Protein AF-A0A2E8IBB6-F1 (afdb_monomer)

Sequence (116 aa):
EQRKLLTKVLNYKDNRRFHITLTQKGKEVVAQLTEPATTLYEALNTEHTEDLKQLYNSLFSILSKLNKENTVALSRSCQDCKAYRSDGINHAFCMELRVQLPPENRRIDCPKHQPK

Nearest PDB structures (foldseek):
  3f3x-assembly1_A-2  TM=5.762E-01  e=1.832E-01  Saccharolobus solfataricus
  7el3-assembly1_B  TM=5.523E-01  e=2.381E-01  Acinetobacter baumannii
  2fbi-assembly1_A-2  TM=5.315E-01  e=2.715E-01  Pseudomonas aeruginosa
  4mnu-assembly1_B  TM=5.244E-01  e=5.969E-01  Listeria monocytogenes EGD-e
  7dvr-assembly1_A-2  TM=4.631E-01  e=4.902E-01  Streptococcus agalactiae NEM316

Radius of gyration: 18.38 Å; Cα contacts (8 Å, |Δi|>4): 128; chains: 1; bounding box: 44×39×35 Å

Mean predicted aligned error: 8.84 Å

Solvent-accessible surface area (backbone atoms only — not comparable to full-atom values): 6811 Å² total; per-residue (Å²): 107,95,83,55,34,53,43,79,44,73,35,93,91,40,84,91,42,64,49,80,42,69,28,74,64,23,48,55,56,48,58,72,68,41,61,80,54,47,61,55,50,55,60,56,68,74,52,55,70,68,58,50,48,52,52,49,51,51,51,54,51,52,54,52,52,36,35,75,68,68,74,39,87,65,70,45,12,44,88,60,16,59,44,46,46,69,89,46,75,78,42,26,35,31,66,81,81,70,40,77,31,48,60,88,68,57,35,64,70,32,97,81,48,37,82,106

pLDDT: mean 84.02, std 9.06, range [55.66, 95.94]

Structure (mmCIF, N/CA/C/O backbone):
data_AF-A0A2E8IBB6-F1
#
_entry.id   AF-A0A2E8IBB6-F1
#
loop_
_atom_site.group_PDB
_atom_site.id
_atom_site.type_symbol
_atom_site.label_atom_id
_atom_site.label_alt_id
_atom_site.label_comp_id
_atom_site.label_asym_id
_atom_site.label_entity_id
_atom_site.label_seq_id
_atom_site.pdbx_PDB_ins_code
_atom_site.Cartn_x
_atom_site.Cartn_y
_atom_site.Cartn_z
_atom_site.occupancy
_atom_site.B_iso_or_equiv
_atom_site.auth_seq_id
_atom_site.auth_comp_id
_atom_site.auth_asym_id
_atom_site.auth_atom_id
_atom_site.pdbx_PDB_model_num
ATOM 1 N N . GLU A 1 1 ? -16.825 -7.276 17.290 1.00 55.66 1 GLU A N 1
ATOM 2 C CA . GLU A 1 1 ? -18.300 -7.116 17.354 1.00 55.66 1 GLU A CA 1
ATOM 3 C C . GLU A 1 1 ? -18.792 -6.268 18.537 1.00 55.66 1 GLU A C 1
ATOM 5 O O . GLU A 1 1 ? -19.740 -5.519 18.346 1.00 55.66 1 GLU A O 1
ATOM 10 N N . GLN A 1 2 ? -18.132 -6.266 19.707 1.00 60.94 2 GLN A N 1
ATOM 11 C CA . GLN A 1 2 ? -18.594 -5.549 20.919 1.00 60.94 2 GLN A CA 1
ATOM 12 C C . GLN A 1 2 ? -18.888 -4.039 20.760 1.00 60.94 2 GLN A C 1
ATOM 14 O O . GLN A 1 2 ? -19.755 -3.517 21.452 1.00 60.94 2 GLN A O 1
ATOM 19 N N . ARG A 1 3 ? -18.240 -3.324 19.825 1.00 74.06 3 ARG A N 1
ATOM 20 C CA . ARG A 1 3 ? -18.513 -1.891 19.565 1.00 74.06 3 ARG A CA 1
ATOM 21 C C . ARG A 1 3 ? -19.607 -1.620 18.513 1.00 74.06 3 ARG A C 1
ATOM 23 O O . ARG A 1 3 ? -19.945 -0.459 18.289 1.00 74.06 3 ARG A O 1
ATOM 30 N N . LYS A 1 4 ? -20.163 -2.665 17.878 1.00 85.56 4 LYS A N 1
ATOM 31 C CA . LYS A 1 4 ? -21.167 -2.600 16.790 1.00 85.56 4 LYS A CA 1
ATOM 32 C C . LYS A 1 4 ? -20.769 -1.723 15.586 1.00 85.56 4 LYS A C 1
ATOM 34 O O . LYS A 1 4 ? -21.635 -1.141 14.943 1.00 85.56 4 LYS A O 1
ATOM 39 N N . LEU A 1 5 ? -19.473 -1.617 15.276 1.00 91.44 5 LEU A N 1
ATOM 40 C CA . LEU A 1 5 ? -18.955 -0.818 14.146 1.00 91.44 5 LEU A CA 1
ATOM 41 C C . LEU A 1 5 ? -18.889 -1.598 12.826 1.00 91.44 5 LEU A C 1
ATOM 43 O O . LEU A 1 5 ? -18.871 -1.011 11.751 1.00 91.44 5 LEU A O 1
ATOM 47 N N . LEU A 1 6 ? -18.847 -2.926 12.909 1.00 92.50 6 LEU A N 1
ATOM 48 C CA . LEU A 1 6 ? -18.718 -3.829 11.771 1.00 92.50 6 LEU A CA 1
ATOM 49 C C . LEU A 1 6 ? -19.838 -4.863 11.823 1.00 92.50 6 LEU A C 1
ATOM 51 O O . LEU A 1 6 ? -20.237 -5.280 12.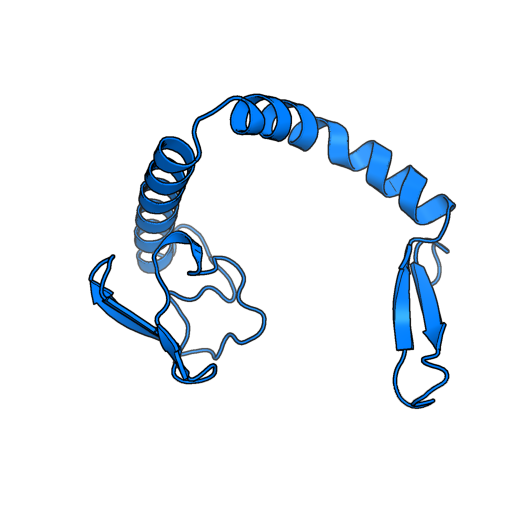913 1.00 92.50 6 LEU A O 1
ATOM 55 N N . THR A 1 7 ? -20.302 -5.296 10.657 1.00 91.12 7 THR A N 1
ATOM 56 C CA . THR A 1 7 ? -21.234 -6.415 10.504 1.00 91.12 7 THR A CA 1
ATOM 57 C C . THR A 1 7 ? -20.733 -7.393 9.446 1.00 91.12 7 THR A C 1
ATOM 59 O O . THR A 1 7 ? -20.020 -7.006 8.515 1.00 91.12 7 THR A O 1
ATOM 62 N N . LYS A 1 8 ? -21.084 -8.671 9.608 1.00 88.94 8 LYS A N 1
ATOM 63 C CA . LYS A 1 8 ? -20.807 -9.732 8.637 1.00 88.94 8 LYS A CA 1
ATOM 64 C C . LYS A 1 8 ? -22.010 -9.869 7.716 1.00 88.94 8 LYS A C 1
ATOM 66 O O . LYS A 1 8 ? -23.126 -10.071 8.183 1.00 88.94 8 LYS A O 1
ATOM 71 N N . VAL A 1 9 ? -21.771 -9.794 6.417 1.00 87.44 9 VAL A N 1
ATOM 72 C CA . VAL A 1 9 ? -22.789 -10.012 5.390 1.00 87.44 9 VAL A CA 1
ATOM 73 C C . VAL A 1 9 ? -22.464 -11.318 4.684 1.00 87.44 9 VAL A C 1
ATOM 75 O O . VAL A 1 9 ? -21.363 -11.491 4.155 1.00 87.44 9 VAL A O 1
ATOM 78 N N . LEU A 1 10 ? -23.404 -12.259 4.730 1.00 86.19 10 LEU A N 1
ATOM 79 C CA . LEU A 1 10 ? -23.261 -13.568 4.100 1.00 86.19 10 LEU A CA 1
ATOM 80 C C . LEU A 1 10 ? -23.290 -13.436 2.578 1.00 86.19 10 LEU A C 1
ATOM 82 O O . LEU A 1 10 ? -24.072 -12.669 2.016 1.00 86.19 10 LEU A O 1
ATOM 86 N N . ASN A 1 11 ? -22.454 -14.221 1.906 1.00 81.06 11 ASN A N 1
ATOM 87 C CA . ASN A 1 11 ? -22.533 -14.365 0.465 1.00 81.06 11 ASN A CA 1
ATOM 88 C C . ASN A 1 11 ? -23.610 -15.401 0.123 1.00 81.06 11 ASN A C 1
ATOM 90 O O . ASN A 1 11 ? -23.437 -16.587 0.382 1.00 81.06 11 ASN A O 1
ATOM 94 N N . TYR A 1 12 ? -24.695 -14.964 -0.515 1.00 78.38 12 TYR A N 1
ATOM 95 C CA . TYR A 1 12 ? -25.815 -15.835 -0.893 1.00 78.38 12 TYR A CA 1
ATOM 96 C C . TYR A 1 12 ? -25.435 -16.958 -1.880 1.00 78.38 12 TYR A C 1
ATOM 98 O O . TYR A 1 12 ? -26.185 -17.917 -2.028 1.00 78.38 12 TYR A O 1
ATOM 106 N N . LYS A 1 13 ? -24.278 -16.863 -2.555 1.00 80.94 13 LYS A N 1
ATOM 107 C CA . LYS A 1 13 ? -23.744 -17.911 -3.444 1.00 80.94 13 LYS A CA 1
ATOM 108 C C . LYS A 1 13 ? -22.770 -18.864 -2.749 1.00 80.94 13 LYS A C 1
ATOM 110 O O . LYS A 1 13 ? -22.448 -19.907 -3.307 1.00 80.94 13 LYS A O 1
ATOM 115 N N . ASP A 1 14 ? -22.261 -18.513 -1.569 1.00 79.12 14 ASP A N 1
ATOM 116 C CA . ASP A 1 14 ? -21.392 -19.382 -0.776 1.00 79.12 14 ASP A CA 1
ATOM 117 C C . ASP A 1 14 ? -21.500 -19.024 0.705 1.00 79.12 14 ASP A C 1
ATOM 119 O O . ASP A 1 14 ? -20.850 -18.096 1.184 1.00 79.12 14 ASP A O 1
ATOM 123 N N . ASN A 1 15 ? -22.283 -19.810 1.441 1.00 72.94 15 ASN A N 1
ATOM 124 C CA . ASN A 1 15 ? -22.563 -19.584 2.860 1.00 72.94 15 ASN A CA 1
ATOM 125 C C . ASN A 1 15 ? -21.332 -19.743 3.770 1.00 72.94 15 ASN A C 1
ATOM 127 O O . ASN A 1 15 ? -21.399 -19.414 4.952 1.00 72.94 15 ASN A O 1
ATOM 131 N N . ARG A 1 16 ? -20.197 -20.222 3.241 1.00 78.62 16 ARG A N 1
ATOM 132 C CA . ARG A 1 16 ? -18.910 -20.249 3.959 1.00 78.62 16 ARG A CA 1
ATOM 133 C C . ARG A 1 16 ? -18.141 -18.937 3.810 1.00 78.62 16 ARG A C 1
ATOM 135 O O . ARG A 1 16 ? -17.144 -18.730 4.496 1.00 78.62 16 ARG A O 1
ATOM 142 N N . ARG A 1 17 ? -18.572 -18.054 2.905 1.00 80.31 17 ARG A N 1
ATOM 143 C CA . ARG A 1 17 ? -17.977 -16.741 2.660 1.00 80.31 17 ARG A CA 1
ATOM 144 C C . ARG A 1 17 ? -18.878 -15.655 3.239 1.00 80.31 17 ARG A C 1
ATOM 146 O O . ARG A 1 17 ? -20.073 -15.592 2.968 1.00 80.31 17 ARG A O 1
ATOM 153 N N . PHE A 1 18 ? -18.278 -14.749 3.995 1.00 84.38 18 PHE A N 1
ATOM 154 C CA . PHE A 1 18 ? -18.901 -13.498 4.406 1.00 84.38 18 PHE A CA 1
ATOM 155 C C . PHE A 1 18 ? -17.950 -12.350 4.088 1.00 84.38 18 PHE A C 1
ATOM 157 O O . PHE A 1 18 ? -16.731 -12.527 4.100 1.00 84.38 18 PHE A O 1
ATOM 164 N N . HIS A 1 19 ? -18.499 -11.175 3.805 1.00 84.88 19 HIS A N 1
ATOM 165 C CA . HIS A 1 19 ? -17.720 -9.945 3.773 1.00 84.88 19 HIS A CA 1
ATOM 166 C C . HIS A 1 19 ? -18.031 -9.110 5.010 1.00 84.88 19 HIS A C 1
ATOM 168 O O . HIS A 1 19 ? -19.142 -9.129 5.543 1.00 84.88 19 HIS A O 1
ATOM 174 N N . ILE A 1 20 ? -17.025 -8.392 5.493 1.00 88.75 20 ILE A N 1
ATOM 175 C CA . ILE A 1 20 ? -17.186 -7.452 6.596 1.00 88.75 20 ILE A CA 1
ATOM 176 C C . ILE A 1 20 ? -17.527 -6.096 5.987 1.00 88.75 20 ILE A C 1
ATOM 178 O O . ILE A 1 20 ? -16.890 -5.668 5.028 1.00 88.75 20 ILE A O 1
ATOM 182 N N . THR A 1 21 ? -18.532 -5.424 6.534 1.00 90.44 21 THR A N 1
ATOM 183 C CA . THR A 1 21 ? -18.873 -4.049 6.159 1.00 90.44 21 THR A CA 1
ATOM 184 C C . THR A 1 21 ? -19.047 -3.183 7.399 1.00 90.44 21 THR A C 1
ATOM 186 O O . THR A 1 21 ? -19.295 -3.691 8.497 1.00 90.44 21 THR A O 1
ATOM 189 N N . LEU A 1 22 ? -18.906 -1.871 7.228 1.00 92.00 22 LEU A N 1
ATOM 190 C CA . LEU A 1 22 ? -19.183 -0.898 8.279 1.00 92.00 22 LEU A CA 1
ATOM 191 C C . LEU A 1 22 ? -20.690 -0.835 8.538 1.00 92.00 22 LEU A C 1
ATOM 193 O O . LEU A 1 22 ? -21.497 -0.746 7.611 1.00 92.00 22 LEU A O 1
ATOM 197 N N . THR A 1 23 ? -21.071 -0.836 9.813 1.00 93.81 23 THR A N 1
ATOM 198 C CA . THR A 1 23 ? -22.418 -0.413 10.213 1.00 93.81 23 THR A CA 1
ATOM 199 C C . THR A 1 23 ? -22.545 1.101 10.048 1.00 93.81 23 THR A C 1
ATOM 201 O O . THR A 1 23 ? -21.545 1.794 9.867 1.00 93.81 23 THR A O 1
ATOM 204 N N . GLN A 1 24 ? -23.758 1.644 10.166 1.00 92.44 24 GLN A N 1
ATOM 205 C CA . GLN A 1 24 ? -23.957 3.096 10.151 1.00 92.44 24 GLN A CA 1
ATOM 206 C C . GLN A 1 24 ? -23.100 3.805 11.217 1.00 92.44 24 GLN A C 1
ATOM 208 O O . GLN A 1 24 ? -22.333 4.707 10.897 1.00 92.44 24 GLN A O 1
ATOM 213 N N . LYS A 1 25 ? -23.102 3.277 12.447 1.00 92.31 25 LYS A N 1
ATOM 214 C CA . LYS A 1 25 ? -22.220 3.729 13.533 1.00 92.31 25 LYS A CA 1
ATOM 215 C C . LYS A 1 25 ? -20.732 3.612 13.176 1.00 92.31 25 LYS A C 1
ATOM 217 O O . LYS A 1 25 ? -19.930 4.461 13.541 1.00 92.31 25 LYS A O 1
ATOM 222 N N . GLY A 1 26 ? -20.347 2.545 12.475 1.00 92.31 26 GLY A N 1
ATOM 223 C CA . GLY A 1 26 ? -18.989 2.375 11.959 1.00 92.31 26 GLY A CA 1
ATOM 224 C C . GLY A 1 26 ? -18.593 3.473 10.977 1.00 92.31 26 GLY A C 1
ATOM 225 O O . GLY A 1 26 ? -17.496 4.011 11.090 1.00 92.31 26 GLY A O 1
ATOM 226 N N . LYS A 1 27 ? -19.489 3.832 10.051 1.00 91.25 27 LYS A N 1
ATOM 227 C CA . LYS A 1 27 ? -19.264 4.917 9.086 1.00 91.25 27 LYS A CA 1
ATOM 228 C C . LYS A 1 27 ? -19.091 6.266 9.782 1.00 91.25 27 LYS A C 1
ATOM 230 O O . LYS A 1 27 ? -18.172 6.992 9.432 1.00 91.25 27 LYS A O 1
ATOM 235 N N . GLU A 1 28 ? -19.913 6.567 10.786 1.00 90.19 28 GLU A N 1
ATOM 236 C CA . GLU A 1 28 ? -19.815 7.807 11.577 1.00 90.19 28 GLU A CA 1
ATOM 237 C C . GLU A 1 28 ? -18.478 7.919 12.318 1.00 90.19 28 GLU A C 1
ATOM 239 O O . GLU A 1 28 ? -17.837 8.965 12.283 1.00 90.19 28 GLU A O 1
ATOM 244 N N . VAL A 1 29 ? -18.015 6.829 12.939 1.00 89.38 29 VAL A N 1
ATOM 245 C CA . VAL A 1 29 ? -16.705 6.800 13.610 1.00 89.38 29 VAL A CA 1
ATOM 246 C C . VAL A 1 29 ? -15.565 6.968 12.607 1.00 89.38 29 VAL A C 1
ATOM 248 O O . VAL A 1 29 ? -14.620 7.698 12.881 1.00 89.38 29 VAL A O 1
ATOM 251 N N . VAL A 1 30 ? -15.640 6.311 11.446 1.00 87.06 30 VAL A N 1
ATOM 252 C CA . VAL A 1 30 ? -14.620 6.465 10.398 1.00 87.06 30 VAL A CA 1
ATOM 253 C C . VAL A 1 30 ? -14.582 7.901 9.882 1.00 87.06 30 VAL A C 1
ATOM 255 O O . VAL A 1 30 ? -13.490 8.441 9.761 1.00 87.06 30 VAL A O 1
ATOM 258 N N . ALA A 1 31 ? -15.740 8.533 9.661 1.00 83.38 31 ALA A N 1
ATOM 259 C CA . ALA A 1 31 ? -15.827 9.912 9.182 1.00 83.38 31 ALA A CA 1
ATOM 260 C C . ALA A 1 31 ? -15.066 10.899 10.090 1.00 83.38 31 ALA A C 1
ATOM 262 O O . ALA A 1 31 ? -14.361 11.769 9.586 1.00 83.38 31 ALA A O 1
ATOM 263 N N . GLN A 1 32 ? -15.131 10.702 11.412 1.00 81.44 32 GLN A N 1
ATOM 264 C CA . GLN A 1 32 ? -14.408 11.513 12.404 1.00 81.44 32 GLN A CA 1
ATOM 265 C C . GLN A 1 32 ? -12.885 11.288 12.396 1.00 81.44 32 GLN A C 1
ATOM 267 O O . GLN A 1 32 ? -12.134 12.143 12.851 1.00 81.44 32 GLN A O 1
ATOM 272 N N . LEU A 1 33 ? -12.413 10.138 11.905 1.00 76.44 33 LEU A N 1
ATOM 273 C CA . LEU A 1 33 ? -10.985 9.807 11.823 1.00 76.44 33 LEU A CA 1
ATOM 274 C C . LEU A 1 33 ? -10.348 10.248 10.498 1.00 76.44 33 LEU A C 1
ATOM 276 O O . LEU A 1 33 ? -9.125 10.31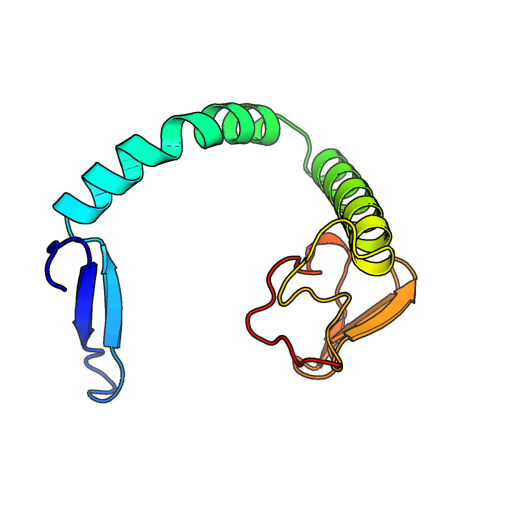2 10.400 1.00 76.44 33 LEU A O 1
ATOM 280 N N . THR A 1 34 ? -11.157 10.510 9.469 1.00 63.00 34 THR A N 1
ATOM 281 C CA . THR A 1 34 ? -10.680 10.797 8.109 1.00 63.00 34 THR A CA 1
ATOM 282 C C . THR A 1 34 ? -10.275 12.244 7.853 1.00 63.00 34 THR A C 1
ATOM 284 O O . THR A 1 34 ? -9.539 12.462 6.896 1.00 63.00 34 THR A O 1
ATOM 287 N N . GLU A 1 35 ? -10.679 13.214 8.682 1.00 60.72 35 GLU A N 1
ATOM 288 C CA . GLU A 1 35 ? -10.425 14.644 8.417 1.00 60.72 35 GLU A CA 1
ATOM 289 C C . GLU A 1 35 ? -8.958 14.998 8.083 1.00 60.72 35 GLU A C 1
ATOM 291 O O . GLU A 1 35 ? -8.750 15.713 7.103 1.00 60.72 35 GLU A O 1
ATOM 296 N N . PRO A 1 36 ? -7.923 14.467 8.773 1.00 57.47 36 PRO A N 1
ATOM 297 C CA . PRO A 1 36 ? -6.530 14.798 8.455 1.00 57.47 36 PRO A CA 1
ATOM 298 C C . PRO A 1 36 ? -6.070 14.265 7.094 1.00 57.47 36 PRO A C 1
ATOM 300 O O . PRO A 1 36 ? -5.169 14.822 6.472 1.00 57.47 36 PRO A O 1
ATOM 303 N N . ALA A 1 37 ? -6.664 13.163 6.634 1.00 64.19 37 ALA A N 1
ATOM 304 C CA . ALA A 1 37 ? -6.331 12.582 5.344 1.00 64.19 37 ALA A CA 1
ATOM 305 C C . ALA A 1 37 ? -7.005 13.355 4.202 1.00 64.19 37 ALA A C 1
ATOM 307 O O . ALA A 1 37 ? -6.433 13.453 3.119 1.00 64.19 37 ALA A O 1
ATOM 308 N N . THR A 1 38 ? -8.187 13.933 4.443 1.00 71.94 38 THR A N 1
ATOM 309 C CA . THR A 1 38 ? -9.006 14.593 3.419 1.00 71.94 38 THR A CA 1
ATOM 310 C C . THR A 1 38 ? -8.281 15.760 2.751 1.00 71.94 38 THR A C 1
ATOM 312 O O . THR A 1 38 ? -8.220 15.787 1.529 1.00 71.94 38 THR A O 1
ATOM 315 N N . THR A 1 39 ? -7.640 16.660 3.505 1.00 81.44 39 THR A N 1
ATOM 316 C CA . THR A 1 39 ? -6.929 17.817 2.919 1.00 81.44 39 THR A CA 1
ATOM 317 C C . THR A 1 39 ? -5.739 17.400 2.055 1.00 81.44 39 THR A C 1
ATOM 319 O O . THR A 1 39 ? -5.511 17.969 0.990 1.00 81.44 39 THR A O 1
ATOM 322 N N . LEU A 1 40 ? -4.985 16.380 2.480 1.00 82.69 40 LEU A N 1
ATOM 323 C CA . LEU A 1 40 ? -3.889 15.844 1.673 1.00 82.69 40 LEU A CA 1
ATOM 324 C C . LEU A 1 40 ? -4.424 15.172 0.403 1.00 82.69 40 LEU A C 1
ATOM 326 O O . LEU A 1 40 ? -3.864 15.373 -0.668 1.00 82.69 40 LEU A O 1
ATOM 330 N N . TYR A 1 41 ? -5.509 14.398 0.504 1.00 83.69 41 TYR A N 1
ATOM 331 C CA . TYR A 1 41 ? -6.144 13.795 -0.667 1.00 83.69 41 TYR A CA 1
ATOM 332 C C . TYR A 1 41 ? -6.660 14.849 -1.644 1.00 83.69 41 TYR A C 1
ATOM 334 O O . TYR A 1 41 ? -6.444 14.699 -2.840 1.00 83.69 41 TYR A O 1
ATOM 342 N N . GLU A 1 42 ? -7.301 15.911 -1.158 1.00 87.81 42 GLU A N 1
ATOM 343 C CA . GLU A 1 42 ? -7.778 17.022 -1.986 1.00 87.81 42 GLU A CA 1
ATOM 344 C C . GLU A 1 42 ? -6.624 17.706 -2.723 1.00 87.81 42 GLU A C 1
ATOM 346 O O . GLU A 1 42 ? -6.712 17.884 -3.936 1.00 87.81 42 GLU A O 1
ATOM 351 N N . ALA A 1 43 ? -5.523 18.000 -2.022 1.00 88.00 43 ALA A N 1
ATOM 352 C CA . ALA A 1 43 ? -4.324 18.582 -2.624 1.00 88.00 43 ALA A CA 1
ATOM 353 C C . ALA A 1 43 ? -3.673 17.653 -3.661 1.00 88.00 43 ALA A C 1
ATOM 355 O O . ALA A 1 43 ? -3.241 18.102 -4.713 1.00 88.00 43 ALA A O 1
ATOM 356 N N . LEU A 1 44 ? -3.624 16.344 -3.406 1.00 90.12 44 LEU A N 1
ATOM 357 C CA . LEU A 1 44 ? -3.091 15.387 -4.379 1.00 90.12 44 LEU A CA 1
ATOM 358 C C . LEU A 1 44 ? -4.024 15.207 -5.583 1.00 90.12 44 LEU A C 1
ATOM 360 O O . LEU A 1 44 ? -3.555 14.934 -6.681 1.00 90.12 44 LEU A O 1
ATOM 364 N N . ASN A 1 45 ? -5.338 15.358 -5.406 1.00 88.31 45 ASN A N 1
ATOM 365 C CA . ASN A 1 45 ? -6.317 15.164 -6.476 1.00 88.31 45 ASN A CA 1
ATOM 366 C C . ASN A 1 45 ? -6.329 16.315 -7.499 1.00 88.31 45 ASN A C 1
ATOM 368 O O . ASN A 1 45 ? -6.910 16.163 -8.572 1.00 88.31 45 ASN A O 1
ATOM 372 N N . THR A 1 46 ? -5.703 17.454 -7.183 1.00 91.94 46 THR A N 1
ATOM 373 C CA . THR A 1 46 ? -5.489 18.554 -8.137 1.00 91.94 46 THR A CA 1
ATOM 374 C C . THR A 1 46 ? -4.245 18.372 -9.006 1.00 91.94 46 THR A C 1
ATOM 376 O O . THR A 1 46 ? -4.102 19.079 -10.000 1.00 91.94 46 THR A O 1
ATOM 379 N N . GLU A 1 47 ? -3.359 17.436 -8.660 1.00 94.12 47 GLU A N 1
ATOM 380 C CA . GLU A 1 47 ? -2.107 17.192 -9.379 1.00 94.12 47 GLU A CA 1
ATOM 381 C C . GLU A 1 47 ? -2.304 16.312 -10.621 1.00 94.12 47 GLU A C 1
ATOM 383 O O . GLU A 1 47 ? -3.214 15.480 -10.705 1.00 94.12 47 GLU A O 1
ATOM 388 N N . HIS A 1 48 ? -1.400 16.442 -11.595 1.00 94.50 48 HIS A N 1
ATOM 389 C CA . HIS A 1 48 ? -1.401 15.560 -12.756 1.00 94.50 48 HIS A CA 1
ATOM 390 C C . HIS A 1 48 ? -0.971 14.136 -12.379 1.00 94.50 48 HIS A C 1
ATOM 392 O O . HIS A 1 48 ? -0.094 13.906 -11.546 1.00 94.50 48 HIS A O 1
ATOM 398 N N . THR A 1 49 ? -1.548 13.142 -13.060 1.00 89.25 49 THR A N 1
ATOM 399 C CA . THR A 1 49 ? -1.259 11.724 -12.795 1.00 89.25 49 THR A CA 1
ATOM 400 C C . THR A 1 49 ? 0.225 11.375 -12.942 1.00 89.25 49 THR A C 1
ATOM 402 O O . THR A 1 49 ? 0.725 10.539 -12.192 1.00 89.25 49 THR A O 1
ATOM 405 N N . GLU A 1 50 ? 0.941 12.001 -13.878 1.00 89.12 50 GLU A N 1
ATOM 406 C CA . GLU A 1 50 ? 2.379 11.757 -14.058 1.00 89.12 50 GLU A CA 1
ATOM 407 C C . GLU A 1 50 ? 3.217 12.309 -12.895 1.00 89.12 50 GLU A C 1
ATOM 409 O O . GLU A 1 50 ? 4.128 11.625 -12.422 1.00 89.12 50 GLU A O 1
ATOM 414 N N . ASP A 1 51 ? 2.853 13.470 -12.345 1.00 91.94 51 ASP A N 1
ATOM 415 C CA . ASP A 1 51 ? 3.521 14.039 -11.171 1.00 91.94 51 ASP A CA 1
ATOM 416 C C . ASP A 1 51 ? 3.284 13.171 -9.929 1.00 91.94 51 ASP A C 1
ATOM 418 O O . ASP A 1 51 ? 4.220 12.855 -9.188 1.00 91.94 51 ASP A O 1
ATOM 422 N N . LEU A 1 52 ? 2.057 12.668 -9.754 1.00 90.56 52 LEU A N 1
ATOM 423 C CA . LEU A 1 52 ? 1.723 11.726 -8.683 1.00 90.56 52 LEU A CA 1
ATOM 424 C C . LEU A 1 52 ? 2.504 10.411 -8.796 1.00 90.56 52 LEU A C 1
ATOM 426 O O . LEU A 1 52 ? 2.977 9.889 -7.783 1.00 90.56 52 LEU A O 1
ATOM 430 N N . LYS A 1 53 ? 2.689 9.878 -10.011 1.00 86.00 53 LYS A N 1
ATOM 431 C CA . LYS A 1 53 ? 3.539 8.697 -10.239 1.00 86.00 53 LYS A CA 1
ATOM 432 C C . LYS A 1 53 ? 4.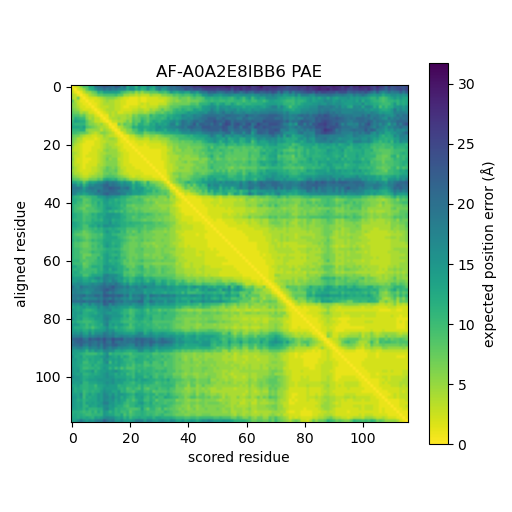986 8.977 -9.846 1.00 86.00 53 LYS A C 1
ATOM 434 O O . LYS A 1 53 ? 5.612 8.150 -9.180 1.00 86.00 53 LYS A O 1
ATOM 439 N N . GLN A 1 54 ? 5.524 10.136 -10.218 1.00 88.69 54 GLN A N 1
ATOM 440 C CA . GLN A 1 54 ? 6.899 10.502 -9.890 1.00 88.69 54 GLN A CA 1
ATOM 441 C C . GLN A 1 54 ? 7.105 10.707 -8.381 1.00 88.69 54 GLN A C 1
ATOM 443 O O . GLN A 1 54 ? 8.099 10.229 -7.815 1.00 88.69 54 GLN A O 1
ATOM 448 N N . LEU A 1 55 ? 6.149 11.355 -7.713 1.00 90.19 55 LEU A N 1
ATOM 449 C CA . LEU A 1 55 ? 6.125 11.502 -6.259 1.00 90.19 55 LEU A CA 1
ATOM 450 C C . LEU A 1 55 ? 6.088 10.133 -5.575 1.00 90.19 55 LEU A C 1
ATOM 452 O O . LEU A 1 55 ? 6.908 9.855 -4.696 1.00 90.19 55 LEU A O 1
ATOM 456 N N . TYR A 1 56 ? 5.190 9.253 -6.026 1.00 87.25 56 TYR A N 1
ATOM 457 C CA . TYR A 1 56 ? 5.070 7.891 -5.516 1.00 87.25 56 TYR A CA 1
ATOM 458 C C . TYR A 1 56 ? 6.388 7.122 -5.636 1.00 87.25 56 TYR A C 1
ATOM 460 O O . TYR A 1 56 ? 6.853 6.523 -4.666 1.00 87.25 56 TYR A O 1
ATOM 468 N N . ASN A 1 57 ? 7.032 7.184 -6.801 1.00 84.00 57 ASN A N 1
ATOM 469 C CA . ASN A 1 57 ? 8.306 6.514 -7.057 1.00 84.00 57 ASN A CA 1
ATOM 470 C C . ASN A 1 57 ? 9.411 6.991 -6.116 1.00 84.00 57 ASN A C 1
ATOM 472 O O . ASN A 1 57 ? 10.170 6.178 -5.576 1.00 84.00 57 ASN A O 1
ATOM 476 N N . SER A 1 58 ? 9.474 8.304 -5.898 1.00 87.75 58 SER A N 1
ATOM 477 C CA . SER A 1 58 ? 10.449 8.929 -5.008 1.00 87.75 58 SER A CA 1
ATOM 478 C C . SER A 1 58 ? 10.220 8.495 -3.560 1.00 87.75 58 SER A C 1
ATOM 480 O O . SER A 1 58 ? 11.144 8.001 -2.908 1.00 87.75 58 SER A O 1
ATOM 482 N N . LEU A 1 59 ? 8.975 8.578 -3.081 1.00 86.62 59 LEU A N 1
ATOM 483 C CA . LEU A 1 59 ? 8.602 8.179 -1.725 1.00 86.62 59 LEU A CA 1
ATOM 484 C C . LEU A 1 59 ? 8.838 6.683 -1.488 1.00 86.62 59 LEU A C 1
ATOM 486 O O . LEU A 1 59 ? 9.457 6.301 -0.497 1.00 86.62 59 LEU A O 1
ATOM 490 N N . PHE A 1 60 ? 8.417 5.830 -2.424 1.00 81.81 60 PHE A N 1
ATOM 491 C CA . PHE A 1 60 ? 8.631 4.387 -2.353 1.00 81.81 60 PHE A CA 1
ATOM 492 C C . PHE A 1 60 ? 10.123 4.040 -2.282 1.00 81.81 60 PHE A C 1
ATOM 494 O O . PHE A 1 60 ? 10.514 3.165 -1.504 1.00 81.81 60 PHE A O 1
ATOM 501 N N . SER A 1 61 ? 10.972 4.738 -3.048 1.00 81.19 61 SER A N 1
ATOM 502 C CA . SER A 1 61 ? 12.424 4.552 -2.995 1.00 81.19 61 SER A CA 1
ATOM 503 C C . SER A 1 61 ? 13.010 4.961 -1.642 1.00 81.19 61 SER A C 1
ATOM 505 O O . SER A 1 61 ? 13.770 4.179 -1.065 1.00 81.19 61 SER A O 1
ATOM 507 N N . ILE A 1 62 ? 12.633 6.129 -1.109 1.00 85.25 62 ILE A N 1
ATOM 508 C CA . ILE A 1 62 ? 13.080 6.614 0.209 1.00 85.25 62 ILE A CA 1
ATOM 509 C C . ILE A 1 62 ? 12.693 5.618 1.303 1.00 85.25 62 ILE A C 1
ATOM 511 O O . ILE A 1 62 ? 13.559 5.149 2.040 1.00 85.25 62 ILE A O 1
ATOM 515 N N . LEU A 1 63 ? 11.419 5.223 1.349 1.00 80.50 63 LEU A N 1
ATOM 516 C CA . LEU A 1 63 ? 10.914 4.246 2.311 1.00 80.50 63 LEU A CA 1
ATOM 517 C C . LEU A 1 63 ? 11.690 2.923 2.221 1.00 80.50 63 LEU A C 1
ATOM 519 O O . LEU A 1 63 ? 12.023 2.330 3.243 1.00 80.50 63 LEU A O 1
ATOM 523 N N . SER A 1 64 ? 12.071 2.500 1.014 1.00 76.94 64 SER A N 1
ATOM 524 C CA . SER A 1 64 ? 12.858 1.277 0.830 1.00 76.94 64 SER A CA 1
ATOM 525 C C . SER A 1 64 ? 14.274 1.334 1.371 1.00 76.94 64 SER A C 1
ATOM 527 O O . SER A 1 64 ? 14.796 0.314 1.822 1.00 76.94 64 SER A O 1
ATOM 529 N N . LYS A 1 65 ? 14.896 2.514 1.340 1.00 80.94 65 LYS A N 1
ATOM 530 C CA . LYS A 1 65 ? 16.212 2.739 1.941 1.00 80.94 65 LYS A CA 1
ATOM 531 C C . LYS A 1 65 ? 16.099 2.707 3.464 1.00 80.94 65 LYS A C 1
ATOM 533 O O . LYS A 1 65 ? 16.797 1.922 4.095 1.00 80.94 65 LYS A O 1
ATOM 538 N N . LEU A 1 66 ? 15.124 3.427 4.021 1.00 80.44 66 LEU A N 1
ATOM 539 C CA . LEU A 1 66 ? 14.866 3.453 5.466 1.00 80.44 66 LEU A CA 1
ATOM 540 C C . LEU A 1 66 ? 14.509 2.070 6.034 1.00 80.44 66 LEU A C 1
ATOM 542 O O . LEU A 1 66 ? 14.919 1.736 7.146 1.00 80.44 66 LEU A O 1
ATOM 546 N N . ASN A 1 67 ? 13.784 1.248 5.266 1.00 75.81 67 ASN A N 1
ATOM 547 C CA . ASN A 1 67 ? 13.459 -0.125 5.654 1.00 75.81 67 ASN A CA 1
ATOM 548 C C . ASN A 1 67 ? 14.688 -1.039 5.676 1.00 75.81 67 ASN A C 1
ATOM 550 O O . ASN A 1 67 ? 14.836 -1.848 6.585 1.00 75.81 67 ASN A O 1
ATOM 554 N N . LYS A 1 68 ? 15.608 -0.891 4.713 1.00 75.06 68 LYS A N 1
ATOM 555 C CA . LYS A 1 68 ? 16.886 -1.627 4.721 1.00 75.06 68 LYS A CA 1
ATOM 556 C C . LYS A 1 68 ? 17.77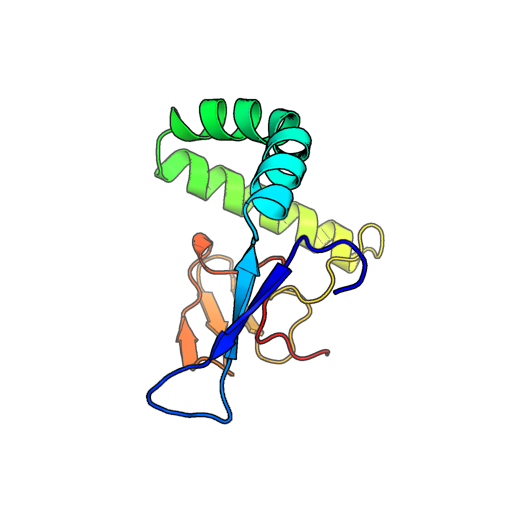7 -1.233 5.896 1.00 75.06 68 LYS A C 1
ATOM 558 O O . LYS A 1 68 ? 18.492 -2.078 6.421 1.00 75.06 68 LYS A O 1
ATOM 563 N N . GLU A 1 69 ? 17.722 0.030 6.301 1.00 77.50 69 GLU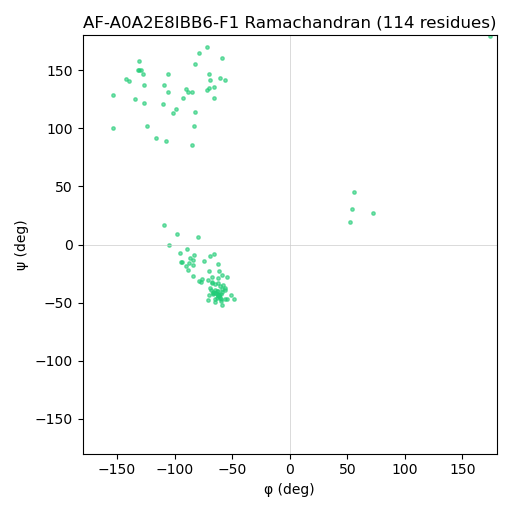 A N 1
ATOM 564 C CA . GLU A 1 69 ? 18.461 0.56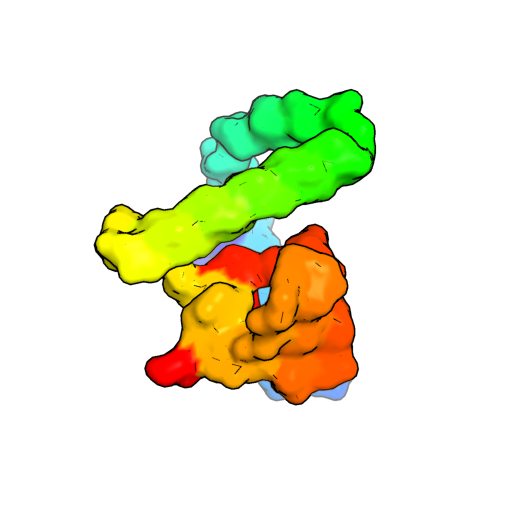5 7.448 1.00 77.50 69 GLU A CA 1
ATOM 565 C C . GLU A 1 69 ? 17.784 0.243 8.795 1.00 77.50 69 GLU A C 1
ATOM 567 O O . GLU A 1 69 ? 18.224 0.737 9.830 1.00 77.50 69 GLU A O 1
ATOM 572 N N . ASN A 1 70 ? 16.709 -0.565 8.808 1.00 70.69 70 ASN A N 1
ATOM 573 C CA . ASN A 1 70 ? 15.884 -0.883 9.984 1.00 70.69 70 ASN A CA 1
ATOM 574 C C . ASN A 1 70 ? 15.370 0.353 10.750 1.00 70.69 70 ASN A C 1
ATOM 576 O O . ASN A 1 70 ? 14.965 0.249 11.906 1.00 70.69 70 ASN A O 1
ATOM 580 N N . THR A 1 71 ? 15.367 1.524 10.109 1.00 70.75 71 THR A N 1
ATOM 581 C CA . THR A 1 71 ? 14.945 2.795 10.718 1.00 70.75 71 THR A CA 1
ATOM 582 C C . THR A 1 71 ? 13.424 2.959 10.651 1.00 70.75 71 THR A C 1
ATOM 584 O O . THR A 1 71 ? 12.821 3.598 11.509 1.00 70.75 71 THR A O 1
ATOM 587 N N . VAL A 1 72 ? 12.782 2.334 9.658 1.00 67.56 72 VAL A N 1
ATOM 588 C CA . VAL A 1 72 ? 11.321 2.248 9.517 1.00 67.56 72 VAL A CA 1
ATOM 589 C C . VAL A 1 72 ? 10.953 0.810 9.179 1.00 67.56 72 VAL A C 1
ATOM 591 O O . VAL A 1 72 ? 11.445 0.279 8.194 1.00 67.56 72 VAL A O 1
ATOM 594 N N . ALA A 1 73 ? 10.063 0.180 9.945 1.00 65.94 73 ALA A N 1
ATOM 595 C CA . ALA A 1 73 ? 9.563 -1.151 9.609 1.00 65.94 73 ALA A CA 1
ATOM 596 C C . ALA A 1 73 ? 8.409 -1.048 8.598 1.00 65.94 73 ALA A C 1
ATOM 598 O O . ALA A 1 73 ? 7.272 -0.749 8.967 1.00 65.94 73 ALA A O 1
ATOM 599 N N . LEU A 1 74 ? 8.679 -1.317 7.320 1.00 68.31 74 LEU A N 1
ATOM 600 C CA . LEU A 1 74 ? 7.626 -1.504 6.320 1.00 68.31 74 LEU A CA 1
ATOM 601 C C . LEU A 1 74 ? 7.149 -2.952 6.371 1.00 68.31 74 LEU A C 1
ATOM 603 O O . LEU A 1 74 ? 7.633 -3.815 5.641 1.00 68.31 74 LEU A O 1
ATOM 607 N N . SER A 1 75 ? 6.205 -3.235 7.264 1.00 68.38 75 SER A N 1
ATOM 608 C CA . SER A 1 75 ? 5.642 -4.577 7.365 1.00 68.38 75 SER A CA 1
ATOM 609 C C . SER A 1 75 ? 4.860 -4.929 6.099 1.00 68.38 75 SER A C 1
ATOM 611 O O . SER A 1 75 ? 3.897 -4.241 5.760 1.00 68.38 75 SER A O 1
ATOM 613 N N . ARG A 1 76 ? 5.208 -6.062 5.478 1.00 84.81 76 ARG A N 1
ATOM 614 C CA . ARG A 1 76 ? 4.484 -6.684 4.357 1.00 84.81 76 ARG A CA 1
ATOM 615 C C . ARG A 1 76 ? 4.609 -5.959 3.010 1.00 84.81 76 ARG A C 1
ATOM 617 O O . ARG A 1 76 ? 3.721 -6.086 2.169 1.00 84.81 76 ARG A O 1
ATOM 624 N N . SER A 1 77 ? 5.682 -5.223 2.751 1.00 88.31 77 SER A N 1
ATOM 625 C CA . SER A 1 77 ? 5.858 -4.499 1.484 1.00 88.31 77 SER A CA 1
ATOM 626 C C . SER A 1 77 ? 6.326 -5.401 0.332 1.00 88.31 77 SER A C 1
ATOM 628 O O . SER A 1 77 ? 6.835 -6.502 0.511 1.00 88.31 77 SER A O 1
ATOM 630 N N . CYS A 1 78 ? 6.235 -4.944 -0.917 1.00 89.06 78 CYS A N 1
ATOM 631 C CA . CYS A 1 78 ? 6.879 -5.661 -2.022 1.00 89.06 78 CYS A CA 1
ATOM 632 C C . CYS A 1 78 ? 8.404 -5.789 -1.825 1.00 89.06 78 CYS A C 1
ATOM 634 O O . CYS A 1 78 ? 9.002 -6.732 -2.323 1.00 89.06 78 CYS A O 1
ATOM 636 N N . GLN A 1 79 ? 9.051 -4.891 -1.085 1.00 83.25 79 GLN A N 1
ATOM 637 C CA . GLN A 1 79 ? 10.514 -4.804 -1.013 1.00 83.25 79 GLN A CA 1
ATOM 638 C C . GLN A 1 79 ? 11.137 -5.887 -0.122 1.00 83.25 79 GLN A C 1
ATOM 640 O O . GLN A 1 79 ? 12.231 -6.392 -0.402 1.00 83.25 79 GLN A O 1
ATOM 645 N N . ASP A 1 80 ? 10.422 -6.292 0.921 1.00 84.75 80 ASP A N 1
ATOM 646 C CA . ASP A 1 80 ? 10.768 -7.381 1.835 1.00 84.75 80 ASP A CA 1
ATOM 647 C C . ASP A 1 80 ? 10.055 -8.697 1.470 1.00 84.75 80 ASP A C 1
ATOM 649 O O . ASP A 1 80 ? 10.160 -9.678 2.195 1.00 84.75 80 ASP A O 1
ATOM 653 N N . CYS A 1 81 ? 9.384 -8.755 0.314 1.00 91.12 81 CYS A N 1
ATOM 654 C CA . CYS A 1 81 ? 8.670 -9.945 -0.141 1.00 91.12 81 CYS A CA 1
ATOM 655 C C . CYS A 1 81 ? 9.585 -10.937 -0.884 1.00 91.12 81 CYS A C 1
ATOM 657 O O . CYS A 1 81 ? 10.275 -10.575 -1.843 1.00 91.12 81 CYS A O 1
ATOM 659 N N . LYS A 1 82 ? 9.531 -12.224 -0.524 1.00 93.44 82 LYS A N 1
ATOM 660 C CA . LYS A 1 82 ? 10.224 -13.325 -1.218 1.00 93.44 82 LYS A CA 1
ATOM 661 C C . LYS A 1 82 ? 9.754 -13.516 -2.661 1.00 93.44 82 LYS A C 1
ATOM 663 O O . LYS A 1 82 ? 10.552 -13.948 -3.492 1.00 93.44 82 LYS A O 1
ATOM 668 N N . ALA A 1 83 ? 8.504 -13.182 -2.979 1.00 94.94 83 ALA A N 1
ATOM 669 C CA . ALA A 1 83 ? 7.945 -13.299 -4.327 1.00 94.94 83 ALA A CA 1
ATOM 670 C C . ALA A 1 83 ? 8.279 -12.105 -5.240 1.00 94.94 83 ALA A C 1
ATOM 672 O O . ALA A 1 83 ? 8.007 -12.159 -6.437 1.00 94.94 83 ALA A O 1
ATOM 673 N N . TYR A 1 84 ? 8.860 -11.029 -4.706 1.00 92.50 84 TYR A N 1
ATOM 674 C CA . TYR A 1 84 ? 9.228 -9.850 -5.484 1.00 92.50 84 TYR A CA 1
ATOM 675 C C . TYR A 1 84 ? 10.640 -9.991 -6.064 1.00 92.50 84 TYR A C 1
ATOM 677 O O . TYR A 1 84 ? 11.593 -10.348 -5.362 1.00 92.50 84 TYR A O 1
ATOM 685 N N . ARG A 1 85 ? 10.783 -9.713 -7.359 1.00 91.06 85 ARG A N 1
ATOM 686 C CA . ARG A 1 85 ? 12.065 -9.640 -8.071 1.00 91.06 85 ARG A CA 1
ATOM 687 C C . ARG A 1 85 ? 12.143 -8.304 -8.785 1.00 91.06 85 ARG A C 1
ATOM 689 O O . ARG A 1 85 ? 11.150 -7.858 -9.348 1.00 91.06 85 ARG A O 1
ATOM 696 N N . SER A 1 86 ? 13.300 -7.660 -8.729 1.00 86.75 86 SER A N 1
ATOM 697 C CA . SER A 1 86 ? 13.510 -6.376 -9.384 1.00 86.75 86 SER A CA 1
ATOM 698 C C . SER A 1 86 ? 14.980 -6.195 -9.723 1.00 86.75 86 SER A C 1
ATOM 700 O O . SER A 1 86 ? 15.841 -6.365 -8.863 1.00 86.75 86 SER A O 1
ATOM 702 N N . ASP A 1 87 ? 15.228 -5.859 -10.979 1.00 81.25 87 ASP A N 1
ATOM 703 C CA . ASP A 1 87 ? 16.495 -5.456 -11.594 1.00 81.25 87 ASP A CA 1
ATOM 704 C C . ASP A 1 87 ? 16.530 -3.937 -11.860 1.00 81.25 87 ASP A C 1
ATOM 706 O O . ASP A 1 87 ? 17.531 -3.390 -12.312 1.00 81.25 87 ASP A O 1
ATOM 710 N N . GLY A 1 88 ? 15.456 -3.221 -11.517 1.00 69.81 88 GLY A N 1
ATOM 711 C CA . GLY A 1 88 ? 15.394 -1.765 -11.538 1.00 69.81 88 GLY A CA 1
ATOM 712 C C . GLY A 1 88 ? 13.993 -1.233 -11.245 1.00 69.81 88 GLY A C 1
ATOM 713 O O . GLY A 1 88 ? 13.039 -1.988 -11.062 1.00 69.81 88 GLY A O 1
ATOM 714 N N . ILE A 1 89 ? 13.835 0.094 -11.224 1.00 67.50 89 ILE A N 1
ATOM 715 C CA . ILE A 1 89 ? 12.534 0.711 -10.928 1.00 67.50 89 ILE A CA 1
ATOM 716 C C . ILE A 1 89 ? 11.476 0.320 -11.982 1.00 67.50 89 ILE A C 1
ATOM 718 O O . ILE A 1 89 ? 10.332 0.090 -11.613 1.00 67.50 89 ILE A O 1
ATOM 722 N N . ASN A 1 90 ? 11.852 0.133 -13.248 1.00 73.00 90 ASN A N 1
ATOM 723 C CA . ASN A 1 90 ? 10.917 -0.216 -14.331 1.00 73.00 90 ASN A CA 1
ATOM 724 C C . ASN A 1 90 ? 10.806 -1.725 -14.592 1.00 73.00 90 ASN A C 1
ATOM 726 O O . ASN A 1 90 ? 9.863 -2.188 -15.234 1.00 73.00 90 ASN A O 1
ATOM 730 N N . HIS A 1 91 ? 11.749 -2.496 -14.058 1.00 81.25 91 HIS A N 1
ATOM 731 C CA . HIS A 1 91 ? 11.821 -3.935 -14.237 1.00 81.25 91 HIS A CA 1
ATOM 732 C C . HIS A 1 91 ? 11.637 -4.587 -12.866 1.00 81.25 91 HIS A C 1
ATOM 734 O O . HIS A 1 91 ? 12.536 -4.695 -12.028 1.00 81.25 91 HIS A O 1
ATOM 740 N N . ALA A 1 92 ? 10.374 -4.886 -12.577 1.00 89.81 92 ALA A N 1
ATOM 741 C CA . ALA A 1 92 ? 9.966 -5.558 -11.362 1.00 89.81 92 ALA A CA 1
ATOM 742 C C . ALA A 1 92 ? 8.835 -6.536 -11.664 1.00 89.81 92 ALA A C 1
ATOM 744 O O . ALA A 1 92 ? 7.956 -6.267 -12.482 1.00 89.81 92 ALA A O 1
ATOM 745 N N . PHE A 1 93 ? 8.860 -7.683 -10.996 1.00 94.56 93 PHE A N 1
ATOM 746 C CA . PHE A 1 93 ? 7.938 -8.782 -11.234 1.00 94.56 93 PHE A CA 1
ATOM 747 C C . PHE A 1 93 ? 7.510 -9.422 -9.913 1.00 94.56 93 PHE A C 1
ATOM 749 O O . PHE A 1 93 ? 8.312 -9.593 -8.989 1.00 94.56 93 PHE A O 1
ATOM 756 N N . CYS A 1 94 ? 6.232 -9.787 -9.829 1.00 95.19 94 CYS A N 1
ATOM 757 C CA . CYS A 1 94 ? 5.681 -10.562 -8.725 1.00 95.19 94 CYS A CA 1
ATOM 758 C C . CYS A 1 94 ? 5.527 -12.021 -9.145 1.00 95.19 94 CYS A C 1
ATOM 760 O O . CYS A 1 94 ? 4.671 -12.337 -9.965 1.00 95.19 94 CYS A O 1
ATOM 762 N N . MET A 1 95 ? 6.299 -12.920 -8.541 1.00 95.94 95 MET A N 1
ATOM 763 C CA . MET A 1 95 ? 6.239 -14.356 -8.829 1.00 95.94 95 MET A CA 1
ATOM 764 C C . MET A 1 95 ? 4.924 -14.999 -8.373 1.00 95.94 95 MET A C 1
ATOM 766 O O . MET A 1 95 ? 4.427 -15.904 -9.036 1.00 95.94 95 MET A O 1
ATOM 770 N N . GLU A 1 96 ? 4.345 -14.508 -7.275 1.00 95.81 96 GLU A N 1
ATOM 771 C CA . GLU A 1 96 ? 3.090 -15.027 -6.717 1.00 95.81 96 GLU A CA 1
ATOM 772 C C . GLU A 1 96 ? 1.891 -14.688 -7.611 1.00 95.81 96 GLU A C 1
ATOM 774 O O . GLU A 1 96 ? 1.043 -15.530 -7.883 1.00 95.81 96 GLU A O 1
ATOM 779 N N . LEU A 1 97 ? 1.838 -13.449 -8.110 1.00 94.06 97 LEU A N 1
ATOM 780 C CA . LEU A 1 97 ? 0.769 -12.993 -9.003 1.00 94.06 97 LEU A CA 1
ATOM 781 C C . LEU A 1 97 ? 1.062 -13.279 -10.481 1.00 94.06 97 LEU A C 1
ATOM 783 O O . LEU A 1 97 ? 0.147 -13.221 -11.295 1.00 94.06 97 LEU A O 1
ATOM 787 N N . ARG A 1 98 ? 2.321 -13.580 -10.820 1.00 94.75 98 ARG A N 1
ATOM 788 C CA . ARG A 1 98 ? 2.838 -13.753 -12.185 1.00 94.75 98 ARG A CA 1
ATOM 789 C C . ARG A 1 98 ? 2.584 -12.540 -13.085 1.00 94.75 98 ARG A C 1
ATOM 791 O O . ARG A 1 98 ? 2.163 -12.684 -14.228 1.00 94.75 98 ARG A O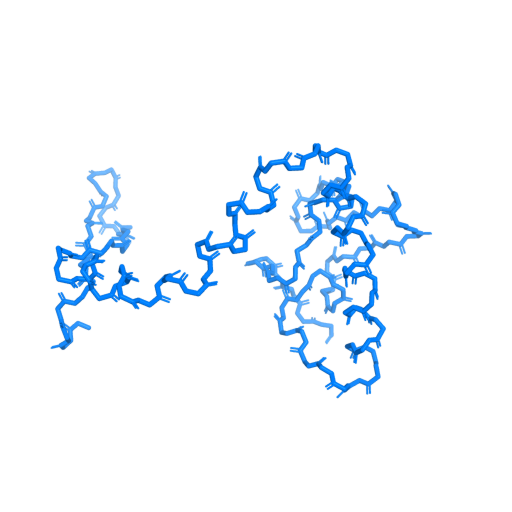 1
ATOM 798 N N . VAL A 1 99 ? 2.852 -11.345 -12.564 1.00 93.69 99 VAL A N 1
ATOM 799 C CA . VAL A 1 99 ? 2.663 -10.080 -13.290 1.00 93.69 99 VAL A CA 1
ATOM 800 C C . VAL A 1 99 ? 3.881 -9.178 -13.172 1.00 93.69 99 VAL A C 1
ATOM 802 O O . VAL A 1 99 ? 4.569 -9.171 -12.143 1.00 93.69 99 VAL A O 1
ATOM 805 N N . GLN A 1 100 ? 4.102 -8.366 -14.205 1.00 92.88 100 GLN A N 1
ATOM 806 C CA . GLN A 1 100 ? 4.989 -7.217 -14.104 1.00 92.88 100 GLN A CA 1
ATOM 807 C C . GLN A 1 100 ? 4.381 -6.204 -13.128 1.00 92.88 100 GLN A C 1
ATOM 809 O O . GLN A 1 100 ? 3.179 -5.937 -13.140 1.00 92.88 100 GLN A O 1
ATOM 814 N N . LEU A 1 101 ? 5.223 -5.669 -12.255 1.00 90.62 101 LEU A N 1
ATOM 815 C CA . LEU A 1 101 ? 4.868 -4.635 -11.298 1.00 90.62 101 LEU A CA 1
ATOM 816 C C . LEU A 1 101 ? 5.495 -3.321 -11.761 1.00 90.62 101 LEU A C 1
ATOM 818 O O . LEU A 1 101 ? 6.621 -3.025 -11.353 1.00 90.62 101 LEU A O 1
ATOM 822 N N . PRO A 1 102 ? 4.800 -2.528 -12.596 1.00 85.75 102 PRO A N 1
ATOM 823 C CA . PRO A 1 102 ? 5.238 -1.166 -12.849 1.00 85.75 102 PRO A CA 1
ATOM 824 C C . PRO A 1 102 ? 5.289 -0.387 -11.524 1.00 85.75 102 PRO A C 1
ATOM 826 O O . PRO A 1 102 ? 4.693 -0.822 -10.526 1.00 85.75 102 PRO A O 1
ATOM 829 N N . PRO A 1 103 ? 6.028 0.729 -11.480 1.00 81.25 103 PRO A N 1
ATOM 830 C CA . PRO A 1 103 ? 6.298 1.430 -10.240 1.00 81.25 103 PRO A CA 1
ATOM 831 C C . PRO A 1 103 ? 5.083 1.692 -9.347 1.00 81.25 103 PRO A C 1
ATOM 833 O O . PRO A 1 103 ? 5.126 1.326 -8.173 1.00 81.25 103 PRO A O 1
ATOM 836 N N . GLU A 1 104 ? 3.994 2.186 -9.925 1.00 80.81 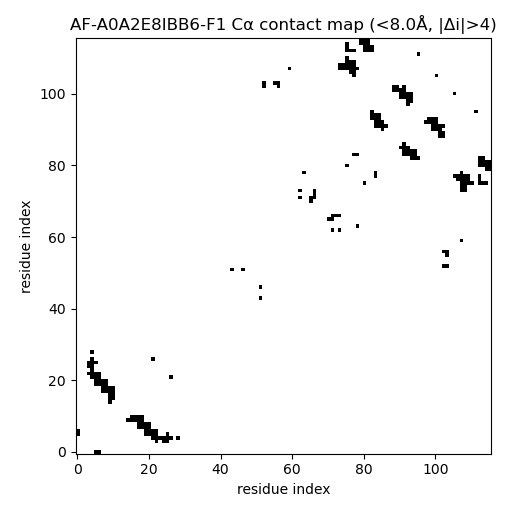104 GLU A N 1
ATOM 837 C CA . GLU A 1 104 ? 2.704 2.482 -9.298 1.00 80.81 104 GLU A CA 1
ATOM 838 C C . GLU A 1 104 ? 1.994 1.260 -8.688 1.00 80.81 104 GLU A C 1
ATOM 840 O O . GLU A 1 104 ? 1.178 1.398 -7.779 1.00 80.81 104 GLU A O 1
ATOM 845 N N . ASN A 1 105 ? 2.319 0.048 -9.143 1.00 87.06 105 ASN A N 1
ATOM 846 C CA . ASN A 1 105 ? 1.680 -1.188 -8.684 1.00 87.06 105 ASN A CA 1
ATOM 847 C C . ASN A 1 105 ? 2.458 -1.889 -7.567 1.00 87.06 105 ASN A C 1
ATOM 849 O O . ASN A 1 105 ? 1.970 -2.864 -6.983 1.00 87.06 105 ASN A O 1
ATOM 853 N N . ARG A 1 106 ? 3.667 -1.419 -7.247 1.00 87.31 106 ARG A N 1
ATOM 854 C CA . ARG A 1 106 ? 4.430 -1.919 -6.100 1.00 87.31 106 ARG A CA 1
ATOM 855 C C . ARG A 1 106 ? 3.783 -1.434 -4.824 1.00 87.31 106 ARG A C 1
ATOM 857 O O . ARG A 1 106 ? 3.470 -0.264 -4.723 1.00 87.31 106 ARG A O 1
ATOM 864 N N . ARG A 1 107 ? 3.589 -2.308 -3.842 1.00 87.19 107 ARG A N 1
ATOM 865 C CA . ARG A 1 107 ? 2.802 -1.992 -2.644 1.00 87.19 107 ARG A CA 1
ATOM 866 C C . ARG A 1 107 ? 3.687 -1.862 -1.416 1.00 87.19 107 ARG A C 1
ATOM 868 O O . ARG A 1 107 ? 4.567 -2.694 -1.204 1.00 87.19 107 ARG A O 1
ATOM 875 N N . ILE A 1 108 ? 3.418 -0.847 -0.600 1.00 81.38 108 ILE A N 1
ATOM 876 C CA . ILE A 1 108 ? 4.002 -0.707 0.743 1.00 81.38 108 ILE A CA 1
ATOM 877 C C . ILE A 1 108 ? 3.317 -1.675 1.724 1.00 81.38 108 ILE A C 1
ATOM 879 O O . ILE A 1 108 ? 3.977 -2.202 2.608 1.00 81.38 108 ILE A O 1
ATOM 883 N N . ASP A 1 109 ? 2.038 -1.991 1.495 1.00 85.00 109 ASP A N 1
ATOM 884 C CA . ASP A 1 109 ? 1.307 -3.062 2.182 1.00 85.00 109 ASP A CA 1
ATOM 885 C C . ASP A 1 109 ? 0.734 -4.046 1.150 1.00 85.00 109 ASP A C 1
ATOM 887 O O . ASP A 1 109 ? -0.239 -3.773 0.437 1.00 85.00 109 ASP A O 1
ATOM 891 N N . CYS A 1 110 ? 1.402 -5.186 0.994 1.00 89.75 110 CYS A N 1
ATOM 892 C CA . CYS A 1 110 ? 1.054 -6.218 0.035 1.00 89.75 110 CYS A CA 1
ATOM 893 C C . CYS A 1 110 ? 0.257 -7.340 0.724 1.00 89.75 110 CYS A C 1
ATOM 895 O O . CYS A 1 110 ? 0.812 -8.092 1.525 1.00 89.75 110 CYS A O 1
ATOM 897 N N . PRO A 1 111 ? -1.014 -7.575 0.344 1.00 88.06 111 PRO A N 1
ATOM 898 C CA . PRO A 1 111 ? -1.819 -8.663 0.914 1.00 88.06 111 PRO A CA 1
ATOM 899 C C . PRO A 1 111 ? -1.336 -10.060 0.491 1.00 88.06 111 PRO A C 1
ATOM 901 O O . PRO A 1 111 ? -1.823 -11.068 0.995 1.00 88.06 111 PRO A O 1
ATOM 904 N N . LYS A 1 112 ? -0.416 -10.122 -0.477 1.00 92.50 112 LYS A N 1
ATOM 905 C CA . LYS A 1 112 ? 0.229 -11.339 -0.984 1.00 92.50 112 LYS A CA 1
ATOM 906 C C . LYS A 1 112 ? 1.699 -11.419 -0.571 1.00 92.50 112 LYS A C 1
ATOM 908 O O . LYS A 1 112 ? 2.473 -12.136 -1.200 1.00 92.50 112 LYS A O 1
ATOM 913 N N . HIS A 1 113 ? 2.100 -10.632 0.428 1.00 94.06 113 HIS A N 1
ATOM 914 C CA . HIS A 1 113 ? 3.456 -10.663 0.953 1.00 94.06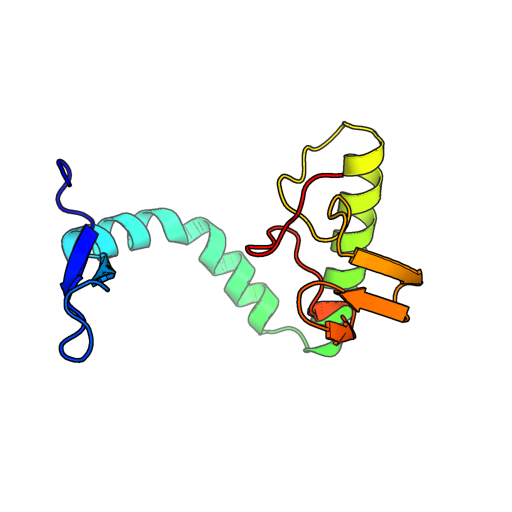 113 HIS A CA 1
ATOM 915 C C . HIS A 1 113 ? 3.836 -12.067 1.423 1.00 94.06 113 HIS A C 1
ATOM 917 O O . HIS A 1 113 ? 3.025 -12.792 1.999 1.00 94.06 113 HIS A O 1
ATOM 923 N N . GLN A 1 114 ? 5.088 -12.421 1.164 1.00 93.12 114 GLN A N 1
ATOM 924 C CA . GLN A 1 114 ? 5.731 -13.613 1.689 1.00 93.12 114 GLN A CA 1
ATOM 925 C C . GLN A 1 114 ? 7.023 -13.160 2.368 1.00 93.12 114 GLN A C 1
ATOM 927 O O . GLN A 1 114 ? 7.849 -12.556 1.678 1.00 93.12 114 GLN A O 1
ATOM 932 N N . PRO A 1 115 ? 7.222 -13.426 3.668 1.00 88.00 115 PRO A N 1
ATOM 933 C CA . PRO A 1 115 ? 8.437 -13.019 4.361 1.00 88.00 115 PRO A CA 1
ATOM 934 C C . PRO A 1 115 ? 9.674 -13.665 3.724 1.00 88.00 115 PRO A C 1
ATOM 936 O O . PRO A 1 115 ? 9.612 -14.797 3.231 1.00 88.00 115 PRO A O 1
ATOM 939 N N . LYS A 1 116 ? 10.767 -12.899 3.680 1.00 80.75 116 LYS A N 1
ATOM 940 C CA . LYS A 1 116 ? 12.090 -13.378 3.265 1.00 80.75 116 LYS A CA 1
ATOM 941 C C . LYS A 1 116 ? 12.732 -14.249 4.333 1.00 80.75 116 LYS A C 1
ATOM 943 O O . LYS A 1 116 ? 12.497 -13.976 5.529 1.00 80.75 116 LYS A O 1
#

Foldseek 3Di:
DVVQQKDWAADPVDRVDTDIDGDPVVVVVVVVVCVVVVVVVVVVVPDDPVVVLVVLLVVVVVVLVCCVVVNDPLPQWLSQAPQWDDPDQQAIAGNVVGDGQHNVNGGSHDPPGDGD

Secondary structure (DSSP, 8-state):
-TTS-EEEEEETTEEEEEEEEE-HHHHHHHHHHHHHHHHHHHHHHTS-HHHHHHHHHHHHHHHHHHHHTTSS--TT-STTBTTEEESSSS-EEETTTTEE--GGG--SS-TT--B-